Protein AF-A0A6J5ZV27-F1 (afdb_monomer)

Secondary structure (DSSP, 8-state):
-EEEEEEEETTT--EEEETTTTTS-EE--TTTTSS-HHHHHHTTT--TT-EEEEEE-GGGTTTTT-BTTTB-TT--EEEEEEEEE----

Organism: NCBI:txid449393

Structure (mmCIF, N/CA/C/O backbone):
data_AF-A0A6J5ZV27-F1
#
_entry.id   AF-A0A6J5ZV27-F1
#
loop_
_atom_site.group_PDB
_atom_site.id
_atom_site.type_symbol
_atom_site.label_atom_id
_atom_site.label_alt_id
_atom_site.label_comp_id
_atom_site.label_asym_id
_atom_site.label_entity_id
_atom_site.label_seq_id
_atom_site.pdbx_PDB_ins_code
_atom_site.Cartn_x
_atom_site.Cartn_y
_atom_site.Cartn_z
_atom_site.occupancy
_atom_site.B_iso_or_equiv
_atom_site.auth_seq_id
_atom_site.auth_comp_id
_atom_site.auth_asym_id
_atom_site.auth_atom_id
_atom_site.pdbx_PDB_model_num
ATOM 1 N N . MET A 1 1 ? -9.939 4.092 7.048 1.00 91.12 1 MET A N 1
ATOM 2 C CA . MET A 1 1 ? -9.464 2.747 7.452 1.00 91.12 1 MET A CA 1
ATOM 3 C C . MET A 1 1 ? -8.050 2.852 7.999 1.00 91.12 1 MET A C 1
ATOM 5 O O . MET A 1 1 ? -7.290 3.662 7.488 1.00 91.12 1 MET A O 1
ATOM 9 N N . THR A 1 2 ? -7.700 2.058 9.012 1.00 95.62 2 THR A N 1
ATOM 10 C CA . THR A 1 2 ? -6.342 1.982 9.572 1.00 95.62 2 THR A CA 1
ATOM 11 C C . THR A 1 2 ? -5.796 0.571 9.395 1.00 95.62 2 THR A C 1
ATOM 13 O O . THR A 1 2 ? -6.439 -0.395 9.808 1.00 95.62 2 THR A O 1
ATOM 16 N N . VAL A 1 3 ? -4.615 0.444 8.794 1.00 97.00 3 VAL A N 1
ATOM 17 C CA . VAL A 1 3 ? -4.002 -0.840 8.441 1.00 97.00 3 VAL A CA 1
ATOM 18 C C . VAL A 1 3 ? -2.534 -0.910 8.853 1.00 97.00 3 VAL A C 1
ATOM 20 O O . VAL A 1 3 ? -1.843 0.108 8.932 1.00 97.00 3 VAL A O 1
ATOM 23 N N . GLN A 1 4 ? -2.048 -2.126 9.075 1.00 98.06 4 GLN A N 1
ATOM 24 C CA . GLN A 1 4 ? -0.625 -2.433 8.964 1.00 98.06 4 GLN A CA 1
ATOM 25 C C . GLN A 1 4 ? -0.384 -3.097 7.610 1.00 98.06 4 GLN A C 1
ATOM 27 O O . GLN A 1 4 ? -1.261 -3.796 7.106 1.00 98.06 4 GLN A O 1
ATOM 32 N N . TYR A 1 5 ? 0.774 -2.870 7.002 1.00 98.25 5 TYR A N 1
ATOM 33 C CA . TYR A 1 5 ? 1.096 -3.479 5.724 1.00 98.25 5 TYR A CA 1
ATOM 34 C C . TYR A 1 5 ? 2.597 -3.607 5.489 1.00 98.25 5 TYR A C 1
ATOM 36 O O . TYR A 1 5 ? 3.414 -2.877 6.057 1.00 98.25 5 TYR A O 1
ATOM 44 N N . VAL A 1 6 ? 2.938 -4.520 4.586 1.00 98.44 6 VAL A N 1
ATOM 45 C CA . VAL A 1 6 ? 4.251 -4.601 3.945 1.00 98.44 6 VAL A CA 1
ATOM 46 C C . VAL A 1 6 ? 4.054 -4.636 2.435 1.00 98.44 6 VAL A C 1
ATOM 48 O O . VAL A 1 6 ? 3.203 -5.375 1.943 1.00 98.44 6 VAL A O 1
ATOM 51 N N . GLY A 1 7 ? 4.803 -3.803 1.716 1.00 98.31 7 GLY A N 1
ATOM 52 C CA . GLY A 1 7 ? 4.810 -3.710 0.262 1.00 98.31 7 GLY A CA 1
ATOM 53 C C . GLY A 1 7 ? 6.139 -4.193 -0.307 1.00 98.31 7 GLY A C 1
ATOM 54 O O . GLY A 1 7 ? 7.206 -3.684 0.053 1.00 98.31 7 GLY A O 1
ATOM 55 N N . VAL A 1 8 ? 6.084 -5.171 -1.210 1.00 98.69 8 VAL A N 1
ATOM 56 C CA . VAL A 1 8 ? 7.258 -5.723 -1.899 1.00 98.69 8 VAL A CA 1
ATOM 57 C C . VAL A 1 8 ? 7.085 -5.703 -3.415 1.00 98.69 8 VAL A C 1
ATOM 59 O O . VAL A 1 8 ? 5.973 -5.797 -3.938 1.00 98.69 8 VAL A O 1
ATOM 62 N N . LEU A 1 9 ? 8.195 -5.590 -4.142 1.00 98.56 9 LEU A N 1
ATOM 63 C CA . LEU A 1 9 ? 8.190 -5.738 -5.595 1.00 98.56 9 LEU A CA 1
ATOM 64 C C . LEU A 1 9 ? 7.848 -7.186 -5.958 1.00 98.56 9 LEU A C 1
ATOM 66 O O . LEU A 1 9 ? 8.491 -8.114 -5.466 1.00 98.56 9 LEU A O 1
ATOM 70 N N . PHE A 1 10 ? 6.894 -7.388 -6.868 1.00 98.31 10 PHE A N 1
ATOM 71 C CA . PHE A 1 10 ? 6.507 -8.731 -7.312 1.00 98.31 10 PHE A CA 1
ATOM 72 C C . PHE A 1 10 ? 7.693 -9.504 -7.914 1.00 98.31 10 PHE A C 1
ATOM 74 O O . PHE A 1 10 ? 7.843 -10.698 -7.682 1.00 98.31 10 PHE A O 1
ATOM 81 N N . ALA A 1 11 ? 8.566 -8.810 -8.651 1.00 97.62 11 ALA A N 1
ATOM 82 C CA . ALA A 1 11 ? 9.646 -9.430 -9.418 1.00 97.62 11 ALA A CA 1
ATOM 83 C C . ALA A 1 11 ? 10.740 -10.095 -8.564 1.00 97.62 11 ALA A C 1
ATOM 85 O O . ALA A 1 11 ? 11.387 -11.031 -9.025 1.00 97.62 11 ALA A O 1
ATOM 86 N N . ASN A 1 12 ? 10.997 -9.594 -7.353 1.00 97.19 12 ASN A N 1
ATOM 87 C CA . ASN A 1 12 ? 12.127 -10.055 -6.536 1.00 97.19 12 ASN A CA 1
ATOM 88 C C . ASN A 1 12 ? 11.845 -10.103 -5.027 1.00 97.19 12 ASN A C 1
ATOM 90 O O . ASN A 1 12 ? 12.750 -10.411 -4.256 1.00 97.19 12 ASN A O 1
ATOM 94 N N . GLY A 1 13 ? 10.628 -9.774 -4.586 1.00 97.69 13 GLY A N 1
ATOM 95 C CA . GLY A 1 13 ? 10.263 -9.756 -3.170 1.00 97.69 13 GLY A CA 1
ATOM 96 C C . GLY A 1 13 ? 10.967 -8.673 -2.349 1.00 97.69 13 GLY A C 1
ATOM 97 O O . GLY A 1 13 ? 10.881 -8.695 -1.1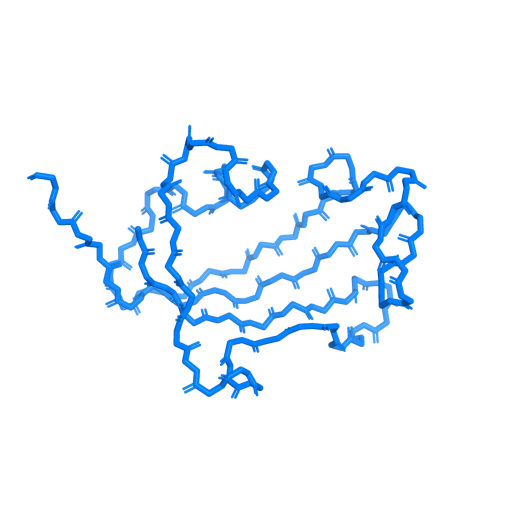24 1.00 97.69 13 GLY A O 1
ATOM 98 N N . LYS A 1 14 ? 11.663 -7.718 -2.984 1.00 98.00 14 LYS A N 1
ATOM 99 C CA . LYS A 1 14 ? 12.321 -6.622 -2.273 1.00 98.00 14 LYS A CA 1
ATOM 100 C C . LYS A 1 14 ? 11.263 -5.714 -1.661 1.00 98.00 14 LYS A C 1
ATOM 102 O O . LYS A 1 14 ? 10.468 -5.111 -2.382 1.00 98.00 14 LYS A O 1
ATOM 107 N N . GLU A 1 15 ? 11.296 -5.592 -0.341 1.00 98.00 15 GLU A N 1
ATOM 108 C CA . GLU A 1 15 ? 10.463 -4.639 0.382 1.00 98.00 15 GLU A CA 1
ATOM 109 C C . GLU A 1 15 ? 10.847 -3.206 0.002 1.00 98.00 15 GLU A C 1
ATOM 111 O O . GLU A 1 15 ? 12.017 -2.819 0.106 1.00 98.00 15 GLU A O 1
ATOM 116 N N . PHE A 1 16 ? 9.858 -2.424 -0.421 1.00 97.06 16 PHE A N 1
ATOM 117 C CA . PHE A 1 16 ? 10.021 -0.998 -0.700 1.00 97.06 16 PHE A CA 1
ATOM 118 C C . PHE A 1 16 ? 9.384 -0.126 0.385 1.00 97.06 16 PHE A C 1
ATOM 120 O O . PHE A 1 16 ? 9.878 0.972 0.620 1.00 97.06 16 PHE A O 1
ATOM 127 N N . ASP A 1 17 ? 8.346 -0.618 1.069 1.00 96.50 17 ASP A N 1
ATOM 128 C CA . ASP A 1 17 ? 7.658 0.123 2.127 1.00 96.50 17 ASP A CA 1
ATOM 129 C C . ASP A 1 17 ? 7.001 -0.817 3.150 1.00 96.50 17 ASP A C 1
ATOM 131 O O . ASP A 1 17 ? 6.596 -1.936 2.821 1.00 96.50 17 ASP A O 1
ATOM 135 N N . SER A 1 18 ? 6.888 -0.365 4.398 1.00 97.62 18 SER A N 1
ATOM 136 C CA . SER A 1 18 ? 6.070 -1.020 5.419 1.00 97.62 18 SER A CA 1
ATOM 137 C C . SER A 1 18 ? 5.696 -0.071 6.551 1.00 97.62 18 SER A C 1
ATOM 139 O O . SER A 1 18 ? 6.490 0.748 7.024 1.00 97.62 18 SER A O 1
ATOM 141 N N . SER A 1 19 ? 4.485 -0.240 7.076 1.00 97.19 19 SER A N 1
ATOM 142 C CA . SER A 1 19 ? 4.003 0.538 8.223 1.00 97.19 19 SER A CA 1
ATOM 143 C C . SER A 1 19 ? 4.809 0.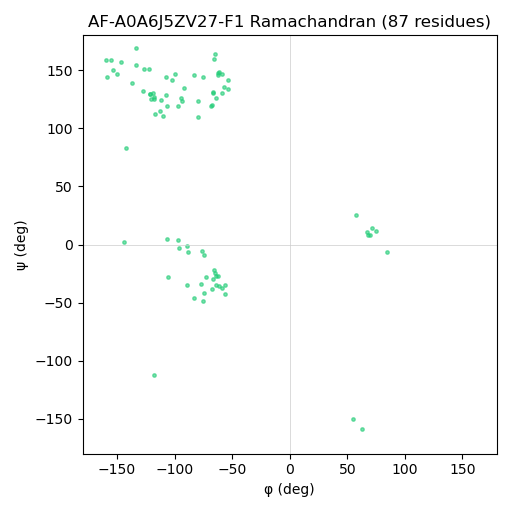267 9.502 1.00 97.19 19 SER A C 1
ATOM 145 O O . SER A 1 19 ? 4.959 1.151 10.346 1.00 97.19 19 SER A O 1
ATOM 147 N N . TRP A 1 20 ? 5.399 -0.927 9.631 1.00 94.19 20 TRP A N 1
ATOM 148 C CA . TRP A 1 20 ? 6.302 -1.257 10.735 1.00 94.19 20 TRP A CA 1
ATOM 149 C C . TRP A 1 20 ? 7.615 -0.474 10.675 1.00 94.19 20 TRP A C 1
ATOM 151 O O . TRP A 1 20 ? 8.069 -0.006 11.718 1.00 94.19 20 TRP A O 1
ATOM 161 N N . LYS A 1 21 ? 8.187 -0.245 9.483 1.00 93.31 21 LYS A N 1
ATOM 162 C CA . LYS A 1 21 ? 9.348 0.651 9.325 1.00 93.31 21 LYS A CA 1
ATOM 163 C C . LYS A 1 21 ? 9.012 2.095 9.689 1.00 93.31 21 LYS A C 1
ATOM 165 O O . LYS A 1 21 ? 9.842 2.783 10.274 1.00 93.31 21 LYS A O 1
ATOM 170 N N . ALA A 1 22 ? 7.790 2.536 9.395 1.00 92.19 22 ALA A N 1
ATOM 171 C CA . ALA A 1 22 ? 7.295 3.855 9.786 1.00 92.19 22 ALA A CA 1
ATOM 172 C C . ALA A 1 22 ? 6.949 3.970 11.288 1.00 92.19 22 ALA A C 1
ATOM 174 O O . ALA A 1 22 ? 6.645 5.066 11.762 1.00 92.19 22 ALA A O 1
ATOM 175 N N . GLY A 1 23 ? 6.953 2.859 12.037 1.00 93.81 23 GLY A N 1
ATOM 176 C CA . GLY A 1 23 ? 6.623 2.814 13.464 1.00 93.81 23 GLY A CA 1
ATOM 177 C C . GLY A 1 23 ? 5.153 3.107 13.792 1.00 93.81 23 GLY A C 1
ATOM 178 O O . GLY A 1 23 ? 4.808 3.250 14.964 1.00 93.81 23 GLY A O 1
ATOM 179 N N . LYS A 1 24 ? 4.276 3.217 12.786 1.00 95.06 24 LYS A N 1
ATOM 180 C CA . LYS A 1 24 ? 2.854 3.535 12.968 1.00 95.06 24 LYS A CA 1
ATOM 181 C C . LYS A 1 24 ? 1.994 2.915 11.873 1.00 95.06 24 LYS A C 1
ATOM 183 O O . LYS A 1 24 ? 2.402 2.840 10.717 1.00 95.06 24 LYS A O 1
ATOM 188 N N . ALA A 1 25 ? 0.773 2.526 12.239 1.00 96.25 25 ALA A N 1
ATOM 189 C CA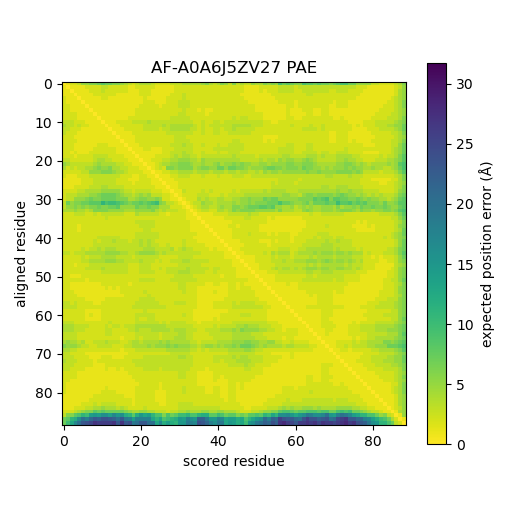 . ALA A 1 25 ? -0.229 2.080 11.278 1.00 96.25 25 ALA A CA 1
ATOM 190 C C . ALA A 1 25 ? -0.572 3.201 10.283 1.00 96.25 25 ALA A C 1
ATOM 192 O O . ALA A 1 25 ? -0.562 4.389 10.624 1.00 96.25 25 ALA A O 1
ATOM 193 N N . PHE A 1 26 ? -0.909 2.815 9.059 1.00 96.00 26 PHE A N 1
ATOM 194 C CA . PHE A 1 26 ? -1.284 3.738 7.998 1.00 96.00 26 PHE A CA 1
ATOM 195 C C . PHE A 1 26 ? -2.797 3.944 7.985 1.00 96.00 26 PHE A C 1
ATOM 197 O O . PHE A 1 26 ? -3.554 2.983 8.101 1.00 96.00 26 PHE A O 1
ATOM 204 N N . THR A 1 27 ? -3.242 5.197 7.874 1.00 94.44 27 THR A N 1
ATOM 205 C CA . THR A 1 27 ? -4.668 5.547 7.834 1.00 94.44 27 THR A CA 1
ATOM 206 C C . THR A 1 27 ? -4.985 6.281 6.542 1.00 94.44 27 THR A C 1
ATOM 208 O O . THR A 1 27 ? -4.305 7.247 6.212 1.00 94.44 27 THR A O 1
ATOM 211 N N . PHE A 1 28 ? -6.022 5.828 5.845 1.00 92.25 28 PHE A N 1
ATOM 212 C CA . PHE A 1 28 ? -6.503 6.401 4.588 1.00 92.25 28 PHE A CA 1
ATOM 213 C C . PHE A 1 28 ? -8.024 6.261 4.482 1.00 92.25 28 PHE A C 1
ATOM 215 O O . PHE A 1 28 ? -8.603 5.372 5.112 1.00 92.25 28 PHE A O 1
ATOM 222 N N . ASP A 1 29 ? -8.675 7.101 3.682 1.00 91.38 29 ASP A N 1
ATOM 223 C CA . ASP A 1 29 ? -10.113 7.008 3.417 1.00 91.38 29 ASP A CA 1
ATOM 224 C C . ASP A 1 29 ? -10.370 6.177 2.156 1.00 91.38 29 ASP A C 1
ATOM 226 O O . ASP A 1 29 ? -9.833 6.473 1.087 1.00 91.38 29 ASP A O 1
ATOM 230 N N . LEU A 1 30 ? -11.175 5.119 2.289 1.00 89.00 30 LEU A N 1
ATOM 231 C CA . LEU A 1 30 ? -11.452 4.178 1.202 1.00 89.00 30 LEU A CA 1
ATOM 232 C C . LEU A 1 30 ? -12.239 4.860 0.079 1.00 89.00 30 LEU A C 1
ATOM 234 O O . LEU A 1 30 ? -13.259 5.491 0.350 1.00 89.00 30 LEU A O 1
ATOM 238 N N . GLY A 1 31 ? -11.790 4.696 -1.166 1.00 85.38 31 GLY A N 1
ATOM 239 C CA . GLY A 1 31 ? -12.480 5.220 -2.348 1.00 85.38 31 GLY A CA 1
ATOM 240 C C . GLY A 1 31 ? -12.331 6.730 -2.543 1.00 85.38 31 GLY A C 1
ATOM 241 O O . GLY A 1 31 ? -13.037 7.316 -3.359 1.00 85.38 31 GLY A O 1
ATOM 242 N N . SER A 1 32 ? -11.421 7.370 -1.802 1.00 88.00 32 SER A N 1
ATOM 243 C CA . SER A 1 32 ? -11.103 8.795 -1.959 1.00 88.00 32 SER A CA 1
ATOM 244 C C . SER A 1 32 ? -10.007 9.065 -2.998 1.00 88.00 32 SER A C 1
ATOM 246 O O . SER A 1 32 ? -9.715 10.227 -3.279 1.00 88.00 32 SER A O 1
ATOM 248 N N . GLY A 1 33 ? -9.371 8.019 -3.547 1.00 87.25 33 GLY A N 1
ATOM 249 C CA . GLY A 1 33 ? -8.199 8.154 -4.418 1.00 87.25 33 GLY A CA 1
ATOM 250 C C . GLY A 1 33 ? -6.924 8.584 -3.681 1.00 87.25 33 GLY A C 1
ATOM 251 O O . GLY A 1 33 ? -5.952 8.987 -4.314 1.00 87.25 33 GLY A O 1
ATOM 252 N N . GLY A 1 34 ? -6.909 8.518 -2.343 1.00 88.88 34 GLY A N 1
ATOM 253 C CA .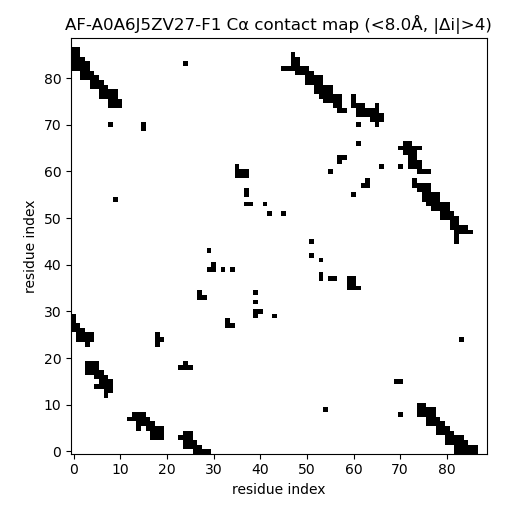 GLY A 1 34 ? -5.734 8.822 -1.514 1.00 88.88 34 GLY A CA 1
ATOM 254 C C . GLY A 1 34 ? -4.662 7.723 -1.501 1.00 88.88 34 GLY A C 1
ATOM 255 O O . GLY A 1 34 ? -3.599 7.904 -0.908 1.00 88.88 34 GLY A O 1
ATOM 256 N N . VAL A 1 35 ? -4.939 6.583 -2.133 1.00 94.44 35 VAL A N 1
ATOM 257 C CA . VAL A 1 35 ? -4.037 5.438 -2.307 1.00 94.44 35 VAL A CA 1
ATOM 258 C C . VAL A 1 35 ? -4.081 4.972 -3.763 1.00 94.44 35 VAL A C 1
ATOM 260 O O . VAL A 1 35 ? -4.935 5.400 -4.536 1.00 94.44 35 VAL A O 1
ATOM 263 N N . ILE A 1 36 ? -3.161 4.086 -4.155 1.00 96.25 36 ILE A N 1
ATOM 264 C CA . ILE A 1 36 ? -3.191 3.476 -5.491 1.00 96.25 36 ILE A CA 1
ATOM 265 C C . ILE A 1 36 ? -4.511 2.723 -5.724 1.00 96.25 36 ILE A C 1
ATOM 267 O O . ILE A 1 36 ? -5.057 2.116 -4.802 1.00 96.25 36 ILE A O 1
ATOM 271 N N . ALA A 1 37 ? -5.009 2.713 -6.962 1.00 96.38 37 ALA A N 1
ATOM 272 C CA . ALA A 1 37 ? -6.323 2.152 -7.293 1.00 96.38 37 ALA A CA 1
ATOM 273 C C . ALA A 1 37 ? -6.482 0.679 -6.870 1.00 96.38 37 ALA A C 1
ATOM 275 O O . ALA A 1 37 ? -7.550 0.267 -6.416 1.00 96.38 37 ALA A O 1
ATOM 276 N N . GLY A 1 38 ? -5.405 -0.112 -6.948 1.00 97.06 38 GLY A N 1
ATO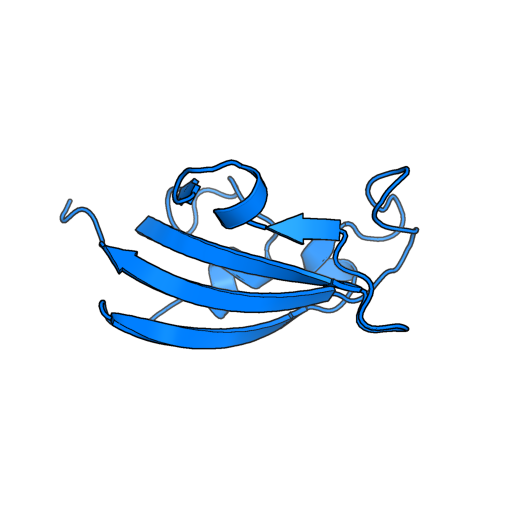M 277 C CA . GLY A 1 38 ? -5.417 -1.507 -6.506 1.00 97.06 38 GLY A CA 1
ATOM 278 C C . GLY A 1 38 ? -5.638 -1.684 -5.000 1.00 97.06 38 GLY A C 1
ATOM 279 O O . GLY A 1 38 ? -6.135 -2.726 -4.582 1.00 97.06 38 GLY A O 1
ATOM 280 N N . TRP A 1 39 ? -5.315 -0.681 -4.178 1.00 96.50 39 TRP A N 1
ATOM 281 C CA . TRP A 1 39 ? -5.667 -0.679 -2.757 1.00 96.50 39 TRP A CA 1
ATOM 282 C C . TRP A 1 39 ? -7.145 -0.377 -2.547 1.00 96.50 39 TRP A C 1
ATOM 284 O O . TRP A 1 39 ? -7.801 -1.131 -1.831 1.00 96.50 39 TRP A O 1
ATOM 294 N N . ASP A 1 40 ? -7.668 0.670 -3.191 1.00 93.56 40 ASP A N 1
ATOM 295 C CA . ASP A 1 40 ? -9.084 1.044 -3.077 1.00 93.56 40 ASP A CA 1
ATOM 296 C C . ASP A 1 40 ? -10.004 -0.126 -3.458 1.00 93.56 40 ASP A C 1
ATOM 298 O O . ASP A 1 40 ? -10.947 -0.437 -2.735 1.00 93.56 40 ASP A O 1
ATOM 302 N N . GLN A 1 41 ? -9.678 -0.847 -4.533 1.00 94.44 41 GLN A N 1
ATOM 303 C CA . GLN A 1 41 ? -10.409 -2.054 -4.938 1.00 94.44 41 GLN A CA 1
ATOM 304 C C . GLN A 1 41 ? -10.087 -3.257 -4.038 1.00 94.44 41 GLN A C 1
ATOM 306 O O . GLN A 1 41 ? -1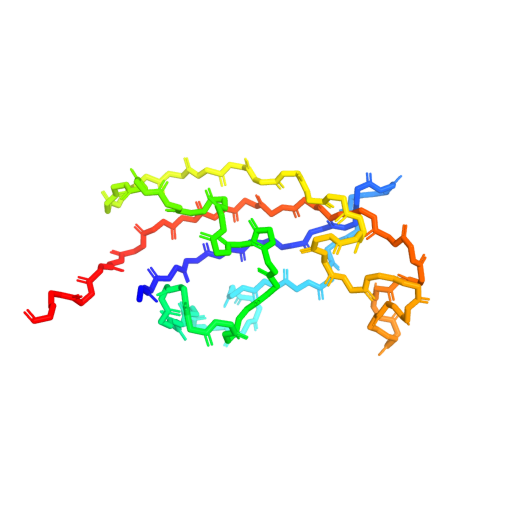0.956 -4.043 -3.663 1.00 94.44 41 GLN A O 1
ATOM 311 N N . GLY A 1 42 ? -8.812 -3.430 -3.693 1.00 93.94 42 GLY A N 1
ATOM 312 C CA . GLY A 1 42 ? -8.307 -4.637 -3.050 1.00 93.94 42 GLY A CA 1
ATOM 313 C C . GLY A 1 42 ? -8.716 -4.796 -1.590 1.00 93.94 42 GLY A C 1
ATOM 314 O O . GLY A 1 42 ? -8.821 -5.927 -1.116 1.00 93.94 42 GLY A O 1
ATOM 315 N N . VAL A 1 43 ? -8.956 -3.706 -0.860 1.00 93.88 43 VAL A N 1
ATOM 316 C CA . VAL A 1 43 ? -9.319 -3.745 0.571 1.00 93.88 43 VAL A CA 1
ATOM 317 C C . VAL A 1 43 ? -10.827 -3.676 0.820 1.00 93.88 43 VAL A C 1
ATOM 319 O O . VAL A 1 43 ? -11.272 -3.821 1.964 1.00 93.88 43 VAL A O 1
ATOM 322 N N . GLU A 1 44 ? -11.628 -3.523 -0.235 1.00 91.62 44 GLU A N 1
ATOM 323 C CA . GLU A 1 44 ? -13.083 -3.515 -0.136 1.00 91.62 44 GLU A CA 1
ATOM 324 C C . GLU A 1 44 ? -13.600 -4.813 0.516 1.00 91.62 44 GLU A C 1
ATOM 326 O O . GLU A 1 44 ? -13.128 -5.929 0.257 1.00 91.62 44 GLU A O 1
ATOM 331 N N . GLY A 1 45 ? -14.545 -4.668 1.447 1.00 90.69 45 GLY A N 1
ATOM 332 C CA . GLY A 1 45 ? -15.143 -5.790 2.173 1.00 90.69 45 GLY A CA 1
ATOM 333 C C . GLY A 1 45 ? -14.218 -6.506 3.169 1.00 90.69 45 GLY A C 1
ATOM 334 O O . GLY A 1 45 ? -14.601 -7.551 3.703 1.00 90.69 45 GLY A O 1
ATOM 335 N N . MET A 1 46 ? -13.009 -5.997 3.443 1.00 94.81 46 MET A N 1
ATOM 336 C CA . MET A 1 46 ? -12.184 -6.512 4.543 1.00 94.81 46 MET A CA 1
ATOM 337 C C . MET A 1 46 ? -12.878 -6.319 5.900 1.00 94.81 46 MET A C 1
ATOM 339 O O . MET A 1 46 ? -13.587 -5.341 6.133 1.00 94.81 46 MET A O 1
ATOM 343 N N . LYS A 1 47 ? -12.634 -7.253 6.825 1.00 93.94 47 LYS A N 1
ATOM 344 C CA . LYS A 1 47 ? -13.121 -7.195 8.210 1.00 93.94 47 LYS A CA 1
ATOM 345 C C . LYS A 1 47 ? -11.970 -6.882 9.158 1.00 93.94 47 LYS A C 1
ATOM 347 O O . LYS A 1 47 ? -10.849 -7.332 8.930 1.00 93.94 47 LYS A O 1
ATOM 352 N N . VAL A 1 48 ? -12.253 -6.113 10.209 1.00 96.50 48 VAL A N 1
ATOM 353 C CA . VAL A 1 48 ? -11.275 -5.776 11.255 1.00 96.50 48 VAL A CA 1
ATOM 354 C C . VAL A 1 48 ? -10.656 -7.054 11.833 1.00 96.50 48 VAL A C 1
ATOM 356 O O . VAL A 1 48 ? -11.372 -8.016 12.105 1.00 96.50 48 VAL A O 1
ATOM 359 N N . GLY A 1 49 ? -9.329 -7.071 11.971 1.00 96.38 49 GLY A N 1
ATOM 360 C CA . GLY A 1 49 ? -8.530 -8.235 12.368 1.00 96.38 49 GLY A CA 1
ATOM 361 C C . GLY A 1 49 ? -8.159 -9.184 11.220 1.00 96.38 49 GLY A C 1
ATOM 362 O O . GLY A 1 49 ? -7.397 -10.124 11.432 1.00 96.38 49 GLY A O 1
ATOM 363 N N . GLY A 1 50 ? -8.680 -8.966 10.010 1.00 96.81 50 GLY A N 1
ATOM 364 C CA . GLY A 1 50 ? -8.372 -9.779 8.837 1.00 96.81 50 GLY A CA 1
ATOM 365 C C . GLY A 1 50 ? -7.080 -9.361 8.134 1.00 96.81 50 GLY A C 1
ATOM 366 O O . GLY A 1 50 ? -6.781 -8.170 8.024 1.00 96.81 50 GLY A O 1
ATOM 367 N N . ARG A 1 51 ? -6.375 -10.356 7.582 1.00 97.62 51 ARG A N 1
ATOM 368 C CA . ARG A 1 51 ? -5.250 -10.180 6.656 1.00 97.62 51 ARG A CA 1
ATOM 369 C C . ARG A 1 51 ? -5.690 -10.448 5.219 1.00 97.62 51 ARG A C 1
ATOM 371 O O . ARG A 1 51 ? -6.432 -11.399 4.969 1.00 97.62 51 ARG A O 1
ATOM 378 N N . ARG A 1 52 ? -5.192 -9.664 4.264 1.00 97.44 52 ARG A N 1
ATOM 379 C CA . ARG A 1 52 ? -5.370 -9.897 2.824 1.00 97.44 52 ARG A CA 1
ATOM 380 C C . ARG A 1 52 ? -4.064 -9.653 2.077 1.00 97.44 52 ARG A C 1
ATOM 382 O O .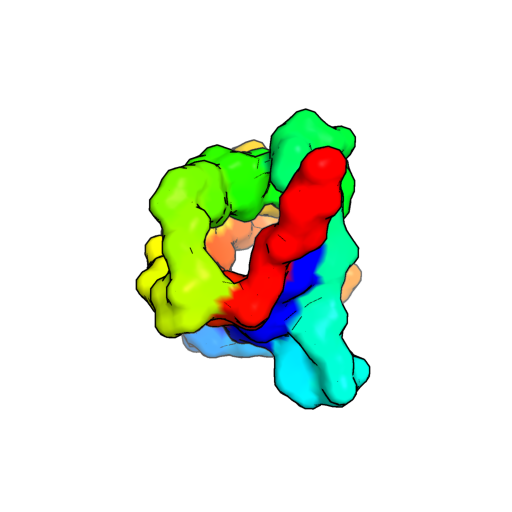 ARG A 1 52 ? -3.369 -8.682 2.353 1.00 97.44 52 ARG A O 1
ATOM 389 N N . ARG A 1 53 ? -3.768 -10.522 1.109 1.00 98.19 53 ARG A N 1
ATOM 390 C CA . ARG A 1 53 ? -2.699 -10.309 0.131 1.00 98.19 53 ARG A CA 1
ATOM 391 C C . ARG A 1 53 ? -3.274 -9.687 -1.133 1.00 98.19 53 ARG A C 1
ATOM 393 O O . ARG A 1 53 ? -4.198 -10.251 -1.715 1.00 98.19 53 ARG A O 1
ATOM 400 N N . LEU A 1 54 ? -2.709 -8.567 -1.561 1.00 98.31 54 LEU A N 1
ATOM 401 C CA . LEU A 1 54 ? -3.024 -7.891 -2.814 1.00 98.31 54 LEU A CA 1
ATOM 402 C C . LEU A 1 54 ? -1.861 -8.084 -3.782 1.00 98.31 54 LEU A C 1
ATOM 404 O O . LEU A 1 54 ? -0.719 -7.804 -3.429 1.00 98.31 54 LEU A O 1
ATOM 408 N N . ILE A 1 55 ? -2.154 -8.548 -4.993 1.00 98.38 55 ILE A N 1
ATOM 409 C CA . ILE A 1 55 ? -1.205 -8.569 -6.109 1.00 98.38 55 ILE A CA 1
ATOM 410 C C . ILE A 1 55 ? -1.711 -7.524 -7.092 1.00 98.38 55 ILE A C 1
ATOM 412 O O . ILE A 1 55 ? -2.785 -7.689 -7.666 1.00 98.38 55 ILE A O 1
ATOM 416 N N . ILE A 1 56 ? -0.973 -6.427 -7.217 1.00 98.56 56 ILE A N 1
ATOM 417 C CA . ILE A 1 56 ? -1.430 -5.229 -7.912 1.00 98.56 56 ILE A CA 1
ATOM 418 C C . ILE A 1 56 ? -0.586 -5.055 -9.179 1.00 98.56 56 ILE A C 1
ATOM 420 O O . ILE A 1 56 ? 0.629 -4.851 -9.066 1.00 98.56 56 ILE A O 1
ATOM 424 N N . PRO A 1 57 ? -1.187 -5.163 -10.377 1.00 98.38 57 PRO A N 1
ATOM 425 C CA . PRO A 1 57 ? -0.492 -4.874 -11.625 1.00 98.38 57 PRO A CA 1
ATOM 426 C C . PRO A 1 57 ? -0.126 -3.385 -11.709 1.00 98.38 57 PRO A C 1
ATOM 428 O O . PRO A 1 57 ? -0.667 -2.548 -10.987 1.00 98.38 57 PRO A O 1
ATOM 431 N N . ALA A 1 58 ? 0.849 -3.053 -12.556 1.00 98.12 58 ALA A N 1
ATOM 432 C CA . ALA A 1 58 ? 1.458 -1.725 -12.554 1.00 98.12 58 ALA A CA 1
ATOM 433 C C . ALA A 1 58 ? 0.466 -0.591 -12.866 1.00 98.12 58 ALA A C 1
ATOM 435 O O . ALA A 1 58 ? 0.558 0.478 -12.269 1.00 98.12 58 ALA A O 1
ATOM 436 N N . ASP A 1 59 ? -0.496 -0.837 -13.753 1.00 98.00 59 ASP A N 1
ATOM 437 C CA . ASP A 1 59 ? -1.577 0.078 -14.142 1.00 98.00 59 ASP A CA 1
ATOM 438 C C . ASP A 1 59 ? -2.512 0.456 -12.981 1.00 98.00 59 ASP A C 1
ATOM 440 O O . ASP A 1 59 ? -3.056 1.557 -12.965 1.00 98.00 59 ASP A O 1
ATOM 444 N N . LEU A 1 60 ? -2.642 -0.413 -11.975 1.00 97.94 60 LEU A N 1
ATOM 445 C CA . LEU A 1 60 ? -3.370 -0.149 -10.729 1.00 97.94 60 LEU A CA 1
ATOM 446 C C . LEU A 1 60 ? -2.457 0.305 -9.574 1.00 97.94 60 LEU A C 1
ATOM 448 O O . LEU A 1 60 ? -2.932 0.473 -8.445 1.00 97.94 60 LEU A O 1
ATOM 452 N N . ALA A 1 61 ? -1.162 0.489 -9.843 1.00 97.50 61 ALA A N 1
ATOM 453 C CA . ALA A 1 61 ? -0.138 0.936 -8.903 1.00 97.50 61 ALA A CA 1
ATOM 454 C C . ALA A 1 61 ? 0.491 2.272 -9.345 1.00 97.50 61 ALA A C 1
ATOM 456 O O . ALA A 1 61 ? -0.173 3.304 -9.305 1.00 97.50 61 ALA A O 1
ATOM 457 N N . TYR A 1 62 ? 1.772 2.266 -9.732 1.00 97.75 62 TYR A N 1
ATOM 458 C CA . TYR A 1 62 ? 2.541 3.467 -10.097 1.00 97.75 62 TYR A CA 1
ATOM 459 C C . TYR A 1 62 ? 2.793 3.605 -11.612 1.00 97.75 62 TYR A C 1
ATOM 461 O O . TYR A 1 62 ? 3.500 4.516 -12.045 1.00 97.75 62 TYR A O 1
ATOM 469 N N . GLY A 1 63 ? 2.228 2.708 -12.423 1.00 97.56 63 GLY A N 1
ATOM 470 C CA . GLY A 1 63 ? 2.270 2.748 -13.883 1.00 97.56 63 GLY A CA 1
ATOM 471 C C . GLY A 1 63 ? 3.677 2.824 -14.475 1.00 97.56 63 GLY A C 1
ATOM 472 O O . GLY A 1 63 ? 4.658 2.350 -13.896 1.00 97.56 63 GLY A O 1
ATOM 473 N N . GLU A 1 64 ? 3.773 3.461 -15.641 1.00 97.75 64 GLU A N 1
ATOM 474 C CA . GLU A 1 64 ? 5.032 3.675 -16.366 1.00 97.75 64 GLU A CA 1
ATOM 475 C C . GLU A 1 64 ? 6.005 4.598 -15.622 1.00 97.75 64 GLU A C 1
ATOM 477 O O . GLU A 1 64 ? 7.210 4.535 -15.853 1.00 97.75 64 GLU A O 1
ATOM 482 N N . ALA A 1 65 ? 5.509 5.440 -14.712 1.00 97.00 65 ALA A N 1
ATOM 483 C CA . ALA A 1 65 ? 6.345 6.362 -13.950 1.00 97.00 65 ALA A CA 1
ATOM 484 C C . ALA A 1 65 ? 7.108 5.661 -12.812 1.00 97.00 65 ALA A C 1
ATOM 486 O O . ALA A 1 65 ? 8.240 6.038 -12.497 1.00 97.00 65 ALA A O 1
ATOM 487 N N . GLY A 1 66 ? 6.504 4.643 -12.191 1.00 97.31 66 GLY A N 1
ATOM 488 C CA . GLY A 1 66 ? 7.031 4.058 -10.961 1.00 97.31 66 GLY A CA 1
ATOM 489 C C . GLY A 1 66 ? 7.054 5.062 -9.797 1.00 97.31 66 GLY A C 1
ATOM 490 O O . GLY A 1 66 ? 6.351 6.070 -9.785 1.00 97.31 66 GLY A O 1
ATOM 491 N N . SER A 1 67 ? 7.884 4.784 -8.794 1.00 97.62 67 SER A N 1
ATOM 492 C CA . SER A 1 67 ? 8.187 5.692 -7.681 1.00 97.62 67 SER A CA 1
ATOM 493 C C . SER A 1 67 ? 9.671 5.569 -7.314 1.00 97.62 67 SER A C 1
ATOM 495 O O . SER A 1 67 ? 10.055 4.784 -6.436 1.00 97.62 67 SER A O 1
ATOM 497 N N . PRO A 1 68 ? 10.552 6.276 -8.042 1.00 94.31 68 PRO A N 1
ATOM 498 C CA . PRO A 1 68 ? 11.988 6.196 -7.816 1.00 94.31 68 PRO A CA 1
ATOM 499 C C . PRO A 1 68 ? 12.387 6.678 -6.409 1.00 94.31 68 PRO A C 1
ATOM 501 O O . PRO A 1 68 ? 11.789 7.622 -5.894 1.00 94.31 68 PRO A O 1
ATOM 504 N N . PRO A 1 69 ? 13.425 6.083 -5.787 1.00 95.69 69 PRO A N 1
ATOM 505 C CA . PRO A 1 69 ? 14.273 5.002 -6.305 1.00 95.69 69 PRO A CA 1
ATOM 506 C C . PRO A 1 69 ? 13.751 3.586 -5.989 1.00 95.69 69 PRO A C 1
ATOM 508 O O . PRO A 1 69 ? 14.407 2.603 -6.332 1.00 95.69 69 PRO A O 1
ATOM 511 N N . ALA A 1 70 ? 12.627 3.460 -5.282 1.00 96.56 70 ALA A N 1
ATOM 512 C CA . ALA A 1 70 ? 12.213 2.197 -4.676 1.00 96.56 70 ALA A CA 1
ATOM 513 C C . ALA A 1 70 ? 11.357 1.323 -5.606 1.00 96.56 70 ALA A C 1
ATOM 515 O O . ALA A 1 70 ? 11.489 0.098 -5.587 1.00 96.56 70 ALA A O 1
ATOM 516 N N . ILE A 1 71 ? 10.517 1.949 -6.434 1.00 97.88 71 ILE A N 1
ATOM 517 C CA . ILE A 1 71 ? 9.574 1.282 -7.332 1.00 97.88 71 ILE A CA 1
ATOM 518 C C . ILE A 1 71 ? 9.944 1.628 -8.782 1.00 97.88 71 ILE A C 1
ATOM 520 O O . ILE A 1 71 ? 9.817 2.787 -9.180 1.00 97.88 71 ILE A O 1
ATOM 524 N N . PRO A 1 72 ? 10.416 0.659 -9.583 1.00 97.81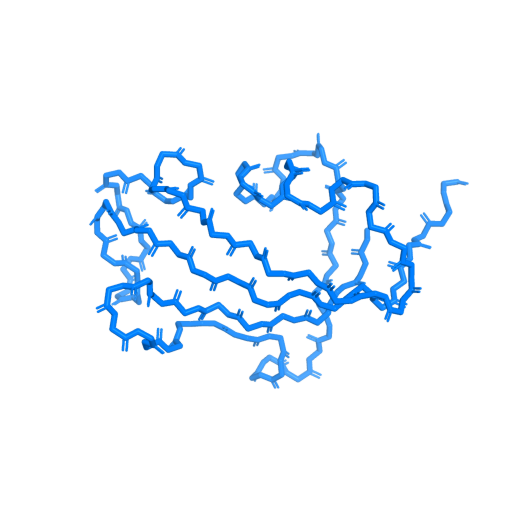 72 PRO A N 1
ATOM 525 C CA . PRO A 1 72 ? 10.682 0.870 -11.004 1.00 97.81 72 PRO A CA 1
ATOM 526 C C . PRO A 1 72 ? 9.414 1.176 -11.813 1.00 97.81 72 PRO A C 1
ATOM 528 O O . PRO A 1 72 ? 8.297 0.880 -11.387 1.00 97.81 72 PRO A O 1
ATOM 531 N N . ALA A 1 73 ? 9.608 1.705 -13.021 1.00 98.06 73 ALA A N 1
ATOM 532 C CA . ALA A 1 73 ? 8.565 1.790 -14.038 1.00 98.06 73 ALA A CA 1
ATOM 533 C C . ALA A 1 73 ? 7.932 0.413 -14.302 1.00 98.06 73 ALA A C 1
ATOM 535 O O . ALA A 1 73 ? 8.638 -0.597 -14.353 1.00 98.06 73 ALA A O 1
ATOM 536 N N . ASN A 1 74 ? 6.614 0.380 -14.506 1.00 98.12 74 ASN A N 1
ATOM 537 C CA . ASN A 1 74 ? 5.847 -0.823 -14.844 1.00 98.12 74 ASN A CA 1
ATOM 538 C C . ASN A 1 74 ? 5.974 -1.971 -13.823 1.00 98.12 74 ASN A C 1
ATOM 540 O O . ASN A 1 74 ? 5.802 -3.144 -14.160 1.00 98.12 74 ASN A O 1
ATOM 544 N N . ALA A 1 75 ? 6.274 -1.652 -12.562 1.00 98.31 75 ALA A N 1
ATOM 545 C CA . ALA A 1 75 ? 6.418 -2.651 -11.515 1.00 98.31 75 ALA A CA 1
ATOM 546 C C . ALA A 1 75 ? 5.056 -3.112 -10.970 1.00 98.31 75 ALA A C 1
ATOM 548 O O . ALA A 1 75 ? 4.278 -2.313 -10.448 1.00 98.31 75 ALA A O 1
ATOM 549 N N . ALA A 1 76 ? 4.808 -4.423 -11.021 1.00 98.56 76 ALA A N 1
ATOM 550 C CA . ALA A 1 76 ? 3.759 -5.056 -10.227 1.00 98.56 76 ALA A CA 1
ATOM 551 C C . ALA A 1 76 ? 4.197 -5.172 -8.759 1.00 98.56 76 ALA A C 1
ATOM 553 O O . ALA A 1 76 ? 5.373 -5.424 -8.460 1.00 98.56 76 ALA A O 1
ATOM 554 N N . LEU A 1 77 ? 3.246 -5.015 -7.842 1.00 98.69 77 LEU A N 1
ATOM 555 C CA . LEU A 1 77 ? 3.490 -4.955 -6.403 1.00 98.69 77 LEU A CA 1
ATOM 556 C C . LEU A 1 77 ? 2.710 -6.040 -5.668 1.00 98.69 77 LEU A C 1
ATOM 558 O O . LEU A 1 77 ? 1.622 -6.436 -6.084 1.00 98.69 77 LEU A O 1
ATOM 562 N N . VAL A 1 78 ? 3.250 -6.485 -4.539 1.00 98.69 78 VAL A N 1
ATOM 563 C CA . VAL A 1 78 ? 2.543 -7.347 -3.594 1.00 98.69 78 VAL A CA 1
ATOM 564 C C . VAL A 1 78 ? 2.442 -6.627 -2.264 1.00 98.69 78 VAL A C 1
ATOM 566 O O . VAL A 1 78 ? 3.447 -6.148 -1.744 1.00 98.69 78 VAL A O 1
ATOM 569 N N . PHE A 1 79 ? 1.237 -6.587 -1.708 1.00 98.62 79 PHE A N 1
ATOM 570 C CA . PHE A 1 79 ? 0.994 -6.075 -0.369 1.00 98.62 79 PHE A CA 1
ATOM 571 C C . PHE A 1 79 ? 0.358 -7.148 0.500 1.00 98.62 79 PHE A C 1
ATOM 573 O O . PHE A 1 79 ? -0.659 -7.719 0.115 1.00 98.62 79 PHE A O 1
ATOM 580 N N . ASP A 1 80 ? 0.908 -7.377 1.687 1.00 98.31 80 ASP A N 1
ATOM 581 C CA . ASP A 1 80 ? 0.181 -8.046 2.766 1.00 98.31 80 ASP A CA 1
ATOM 582 C C . ASP A 1 80 ? -0.378 -6.960 3.687 1.00 98.31 80 ASP A C 1
ATOM 584 O O . ASP A 1 80 ? 0.385 -6.160 4.226 1.00 98.31 80 ASP A O 1
ATOM 588 N N . VAL A 1 81 ? -1.704 -6.911 3.828 1.00 98.06 81 VAL A N 1
ATOM 589 C CA . VAL A 1 81 ? -2.443 -5.857 4.537 1.00 98.06 81 VAL A CA 1
ATOM 590 C C . VAL A 1 81 ? -3.235 -6.466 5.687 1.00 98.06 81 VAL A C 1
ATOM 592 O O . VAL A 1 81 ? -4.059 -7.355 5.475 1.00 98.06 81 VAL A O 1
ATOM 595 N N . ASP A 1 82 ? -3.025 -5.948 6.892 1.00 97.81 82 ASP A N 1
ATOM 596 C CA . ASP A 1 82 ? -3.773 -6.270 8.105 1.00 97.81 82 ASP A CA 1
ATOM 597 C C . ASP A 1 82 ? -4.701 -5.112 8.462 1.00 97.81 82 ASP A C 1
ATOM 599 O O . ASP A 1 82 ? -4.246 -3.998 8.738 1.00 97.81 82 ASP A O 1
ATOM 603 N N . LEU A 1 83 ? -6.010 -5.361 8.493 1.00 97.25 83 LEU A N 1
ATOM 604 C CA . LEU A 1 83 ? -6.976 -4.335 8.872 1.00 97.25 83 LEU A CA 1
ATOM 605 C C . LEU A 1 83 ? -7.038 -4.189 10.395 1.00 97.25 83 LEU A C 1
ATOM 607 O O . LEU A 1 83 ? -7.573 -5.051 11.088 1.00 97.25 83 LEU A O 1
ATOM 611 N N . VAL A 1 84 ? -6.525 -3.071 10.909 1.00 96.88 84 VAL A N 1
ATOM 612 C CA . VAL A 1 84 ? -6.472 -2.776 12.350 1.00 96.88 84 VAL A CA 1
ATOM 613 C C . VAL A 1 84 ? -7.793 -2.205 12.843 1.00 96.88 84 VAL A C 1
ATOM 615 O O . VAL A 1 84 ? -8.301 -2.624 13.878 1.00 96.88 84 VAL A O 1
ATOM 618 N N . SER A 1 85 ? -8.358 -1.240 12.121 1.00 95.19 85 SER A N 1
ATOM 619 C CA . SER A 1 85 ? -9.646 -0.649 12.474 1.00 95.19 85 SER A CA 1
ATOM 620 C C . SER A 1 85 ? -10.299 0.048 11.284 1.00 95.19 85 SER A C 1
ATOM 622 O O . SER A 1 85 ? -9.658 0.449 10.309 1.00 95.19 85 SER A O 1
ATOM 624 N N . VAL A 1 86 ? -11.612 0.216 11.379 1.00 91.06 86 VAL A N 1
ATOM 625 C CA . VAL A 1 86 ? -12.396 1.072 10.492 1.00 91.06 86 VAL A CA 1
ATOM 626 C C . VAL A 1 86 ? -13.009 2.142 11.385 1.00 91.06 86 VAL A C 1
ATOM 628 O O . VAL A 1 86 ? -13.640 1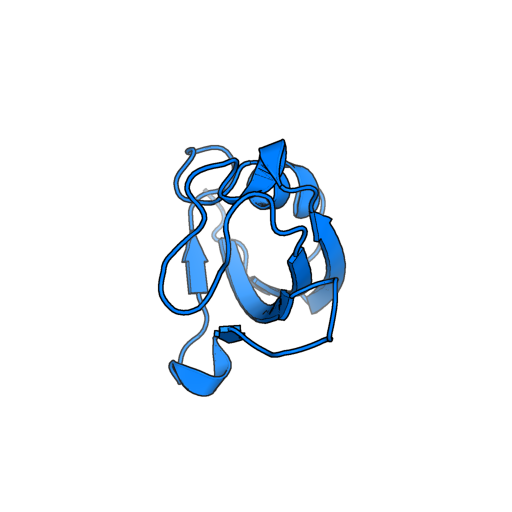.809 12.386 1.00 91.06 86 VAL A O 1
ATOM 631 N N . LYS A 1 87 ? -12.800 3.424 11.068 1.00 78.62 87 LYS A N 1
ATOM 632 C CA . LYS A 1 87 ? -13.614 4.473 11.684 1.00 78.62 87 LYS A CA 1
ATOM 633 C C . LYS A 1 87 ? -15.025 4.304 11.139 1.00 78.62 87 LYS A C 1
ATOM 635 O O . LYS A 1 87 ? -15.205 4.359 9.925 1.00 78.62 87 LYS A O 1
ATOM 640 N N . ALA A 1 88 ? -15.984 4.055 12.025 1.00 58.25 88 ALA A N 1
ATOM 641 C CA . ALA A 1 88 ? -17.382 4.252 11.683 1.00 58.25 88 ALA A CA 1
ATOM 642 C C . ALA A 1 88 ? -17.553 5.725 11.285 1.00 58.25 88 ALA A C 1
ATOM 644 O O . ALA A 1 88 ? -17.019 6.604 11.971 1.00 58.25 88 ALA A O 1
ATOM 645 N N . GLY A 1 89 ? -18.195 5.950 10.139 1.00 52.66 89 GLY A N 1
ATOM 646 C CA . GLY A 1 89 ? -18.727 7.266 9.792 1.00 52.66 89 GLY A CA 1
ATOM 647 C C . GLY A 1 89 ? -19.834 7.675 10.750 1.00 52.66 89 GLY A C 1
ATOM 648 O O . GLY A 1 89 ? -20.447 6.765 11.357 1.00 52.66 89 GLY A O 1
#

Mean predicted aligned error: 2.93 Å

Sequence (89 aa):
MTVQYVGVLFANGKEFDSSWKAGKAFTFDLGSGGVIAGWDQGVEGMKVGGRRRLIIPADLAYGEAGSPPAIPANAALVFDVDLVSVKAG

Solvent-accessible surface area (backbone atoms only — not comparable to full-atom values): 5000 Å² total; per-residue (Å²): 64,32,29,42,39,42,34,21,37,60,92,75,63,51,72,63,50,39,23,72,81,68,72,44,70,46,71,53,61,82,78,69,72,81,57,43,57,38,51,48,64,61,56,61,90,67,49,74,78,38,75,47,78,41,80,30,52,14,86,36,50,48,25,76,72,24,48,80,93,70,36,56,54,57,43,35,35,32,33,47,38,35,32,69,41,67,77,78,128

pLDDT: mean 94.86, std 6.89, range [52.66, 98.69]

InterPro domains:
  IPR001179 FKBP-type peptidyl-prolyl cis-trans isomerase domain [PF00254] (2-84)
  IPR001179 FKBP-type peptidyl-prolyl cis-trans isomerase domain [PS50059] (1-87)
  IPR046357 Peptidyl-prolyl cis-trans isomerase domain superfamily [G3DSA:3.10.50.40] (1-88)

Foldseek 3Di:
DWKWKWKAFPVPRHTLDTCVVVVHIDDDDAPPPPAFQQCNVQCPPDDAQDKDKTWAWQNSHVAQNFDPPRGHHRTIMIMIMHHHDDDDD

Nearest PDB structures (foldseek):
  4nnr-assembly2_B  TM=9.735E-01  e=1.531E-10  Homo sapiens
  2pbc-assembly4_D  TM=9.732E-01  e=3.528E-10  Homo sapiens
  8ppz-assembly1_A  TM=9.640E-01  e=1.031E-09  Homo sapiens
  1fkl-assembly1_A  TM=9.432E-01  e=7.656E-10  Bos taurus
  3ni6-assembly1_A  TM=9.696E-01  e=3.273E-08  Plasmodium vivax

Radius of gyration: 12.66 Å; Cα contacts (8 Å, |Δi|>4): 185; chains: 1; bounding box: 33×19×30 Å